Protein AF-A0A6B0WL12-F1 (afdb_monomer)

pLDDT: mean 86.77, std 12.42, range [52.09, 96.31]

Foldseek 3Di:
DPPPPPVLVVVQCVQCVVVVVDPVSSVVSQCPDPVNVVVVVVVD

Solvent-accessible surface area (backbone atoms only — not comparable to full-atom values): 2641 Å² total; per-residue (Å²): 130,86,75,71,59,62,70,57,58,54,48,34,55,60,58,13,55,82,55,75,60,35,68,68,48,46,51,48,41,48,63,70,29,65,73,47,47,54,49,57,63,73,76,106

Sequence (44 aa):
VEYYDLPWIRRIVRQAEADDYRWSSLILGIVESTPFQMRKAREQ

Mean predicted aligned error: 4.95 Å

Secondary structure (DSSP, 8-state):
-----HHHHHHHHHHHGGGTT-HHHHHHHHHHSHHHHHHHHH--

Radius of gyration: 11.21 Å; Cα contacts (8 Å, |Δi|>4): 20; chains: 1; bounding box: 24×16×27 Å

Structure (mmCIF, N/CA/C/O backbone):
data_AF-A0A6B0WL12-F1
#
_entry.id   AF-A0A6B0WL12-F1
#
loop_
_atom_site.group_PDB
_atom_site.id
_atom_site.type_symbol
_atom_site.label_atom_id
_atom_site.label_alt_id
_atom_site.label_comp_id
_atom_site.label_asym_id
_atom_site.label_entity_id
_atom_site.label_seq_id
_atom_site.pdbx_P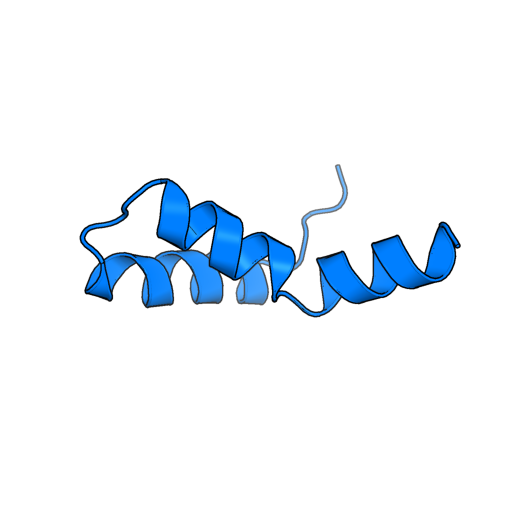DB_ins_code
_atom_site.Cartn_x
_atom_site.Cartn_y
_atom_site.Cartn_z
_atom_site.occupancy
_atom_site.B_iso_or_equiv
_atom_site.auth_seq_id
_atom_site.auth_comp_id
_atom_site.auth_asym_id
_atom_site.auth_atom_id
_atom_site.pdbx_PDB_model_num
ATOM 1 N N . VAL A 1 1 ? 4.655 8.908 14.700 1.00 52.09 1 VAL A N 1
ATOM 2 C CA . VAL A 1 1 ? 4.380 8.218 13.422 1.00 52.09 1 VAL A CA 1
ATOM 3 C C . VAL A 1 1 ? 4.174 6.762 13.763 1.00 52.09 1 VAL A C 1
ATOM 5 O O . VAL A 1 1 ? 5.146 6.092 14.087 1.00 52.09 1 VAL A O 1
ATOM 8 N N . GLU A 1 2 ? 2.920 6.317 13.832 1.00 60.41 2 GLU A N 1
ATOM 9 C CA . GLU A 1 2 ? 2.617 4.884 13.881 1.00 60.41 2 GLU A CA 1
ATOM 10 C C . GLU A 1 2 ? 3.287 4.248 12.663 1.00 60.41 2 GLU A C 1
ATOM 12 O O . GLU A 1 2 ? 2.927 4.537 11.521 1.00 60.41 2 GLU A O 1
ATOM 17 N N . TYR A 1 3 ? 4.329 3.452 12.899 1.00 53.97 3 TYR A N 1
ATOM 18 C CA . TYR A 1 3 ? 4.865 2.561 11.885 1.00 53.97 3 TYR A CA 1
ATOM 19 C C . TYR A 1 3 ? 3.766 1.537 11.626 1.00 53.97 3 TYR A C 1
ATOM 21 O O . TYR A 1 3 ? 3.670 0.548 12.346 1.00 53.97 3 TYR A O 1
ATOM 29 N N . TYR A 1 4 ? 2.896 1.807 10.649 1.00 58.78 4 TYR A N 1
ATOM 30 C CA . TYR A 1 4 ? 1.995 0.792 10.120 1.00 58.78 4 TYR A CA 1
ATOM 31 C C . TYR A 1 4 ? 2.836 -0.446 9.855 1.00 58.78 4 TYR A C 1
ATOM 33 O O . TYR A 1 4 ? 3.842 -0.351 9.147 1.00 58.78 4 TYR A O 1
ATOM 41 N N . ASP A 1 5 ? 2.469 -1.554 10.495 1.00 61.72 5 ASP A N 1
ATOM 42 C CA . ASP A 1 5 ? 3.279 -2.760 10.541 1.00 61.72 5 ASP A CA 1
ATOM 43 C C . ASP A 1 5 ? 3.879 -3.041 9.158 1.00 61.72 5 ASP A C 1
ATOM 45 O O . ASP A 1 5 ? 3.162 -3.255 8.174 1.00 61.72 5 ASP A O 1
ATOM 49 N N . LEU A 1 6 ? 5.216 -3.039 9.091 1.00 67.44 6 LEU A N 1
ATOM 50 C CA . LEU A 1 6 ? 5.996 -3.365 7.894 1.00 67.44 6 LEU A CA 1
ATOM 51 C C . LEU A 1 6 ? 5.428 -4.559 7.093 1.00 67.44 6 LEU A C 1
ATOM 53 O O . LEU A 1 6 ? 5.502 -4.500 5.864 1.00 67.44 6 LEU A O 1
ATOM 57 N N . PRO A 1 7 ? 4.849 -5.617 7.710 1.00 84.56 7 PRO A N 1
ATOM 58 C CA . PRO A 1 7 ? 4.132 -6.675 7.000 1.00 84.56 7 PRO A CA 1
ATOM 59 C C . PRO A 1 7 ? 3.143 -6.214 5.921 1.00 84.56 7 PRO A C 1
ATOM 61 O O . PRO A 1 7 ? 3.164 -6.767 4.821 1.00 84.56 7 PRO A O 1
ATOM 64 N N . TRP A 1 8 ? 2.308 -5.206 6.187 1.00 85.44 8 TRP A N 1
ATOM 65 C CA . TRP A 1 8 ? 1.277 -4.770 5.235 1.00 85.44 8 TRP A CA 1
ATOM 66 C C . TRP A 1 8 ? 1.868 -3.981 4.076 1.00 85.44 8 TRP A C 1
ATOM 68 O O . TRP A 1 8 ? 1.524 -4.239 2.926 1.00 85.44 8 TRP A O 1
ATOM 78 N N . ILE A 1 9 ? 2.820 -3.090 4.363 1.00 87.31 9 ILE A N 1
ATOM 79 C CA . ILE A 1 9 ? 3.546 -2.345 3.327 1.00 87.31 9 ILE A CA 1
ATOM 80 C C . ILE A 1 9 ? 4.281 -3.327 2.410 1.00 87.31 9 ILE A C 1
ATOM 82 O O . ILE A 1 9 ? 4.150 -3.256 1.191 1.00 87.31 9 ILE A O 1
ATOM 86 N N . ARG A 1 10 ? 4.989 -4.307 2.987 1.00 90.06 10 ARG A N 1
ATOM 87 C CA . ARG A 1 10 ? 5.690 -5.353 2.223 1.00 90.06 10 ARG A CA 1
ATOM 88 C C . ARG A 1 10 ? 4.731 -6.167 1.366 1.00 90.06 10 ARG A C 1
ATOM 90 O O . ARG A 1 10 ? 5.066 -6.484 0.230 1.00 90.06 10 ARG A O 1
ATOM 97 N N . ARG A 1 11 ? 3.551 -6.501 1.892 1.00 91.56 11 ARG A N 1
ATOM 98 C CA . ARG A 1 11 ? 2.526 -7.225 1.138 1.00 91.56 11 ARG A CA 1
ATOM 99 C C . ARG A 1 11 ? 2.027 -6.408 -0.054 1.00 91.56 11 ARG A C 1
ATOM 101 O O . ARG A 1 11 ? 2.018 -6.942 -1.156 1.00 91.56 11 ARG A O 1
ATOM 108 N N . ILE A 1 12 ? 1.677 -5.137 0.151 1.00 92.81 12 ILE A N 1
ATOM 109 C CA . ILE A 1 12 ? 1.182 -4.248 -0.913 1.00 92.81 12 ILE A CA 1
ATOM 110 C C . ILE A 1 12 ? 2.241 -4.078 -2.005 1.00 92.81 12 ILE A C 1
ATOM 112 O O . ILE A 1 12 ? 1.938 -4.259 -3.179 1.00 92.81 12 ILE A O 1
ATOM 116 N N . VAL A 1 13 ? 3.492 -3.807 -1.623 1.00 92.81 13 VAL A N 1
ATOM 117 C CA . VAL A 1 13 ? 4.606 -3.653 -2.573 1.00 92.81 13 VAL A CA 1
ATOM 118 C C . VAL A 1 13 ? 4.840 -4.946 -3.361 1.00 92.81 13 VAL A C 1
ATOM 120 O O . VAL A 1 13 ? 4.975 -4.898 -4.577 1.00 92.81 13 VAL A O 1
ATOM 123 N N . ARG A 1 14 ? 4.807 -6.108 -2.695 1.00 93.31 14 ARG A N 1
ATOM 124 C CA . ARG A 1 14 ? 4.964 -7.416 -3.352 1.00 93.31 14 ARG A CA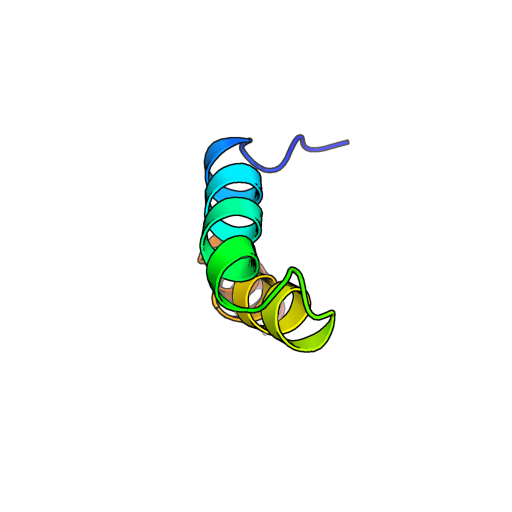 1
ATOM 125 C C . ARG A 1 14 ? 3.813 -7.754 -4.299 1.00 93.31 14 ARG A C 1
ATOM 127 O O . ARG A 1 14 ? 4.034 -8.395 -5.313 1.00 93.31 14 ARG A O 1
ATOM 134 N N . GLN A 1 15 ? 2.584 -7.365 -3.967 1.00 92.00 15 GLN A N 1
ATOM 135 C CA . GLN A 1 15 ? 1.442 -7.553 -4.865 1.00 92.00 1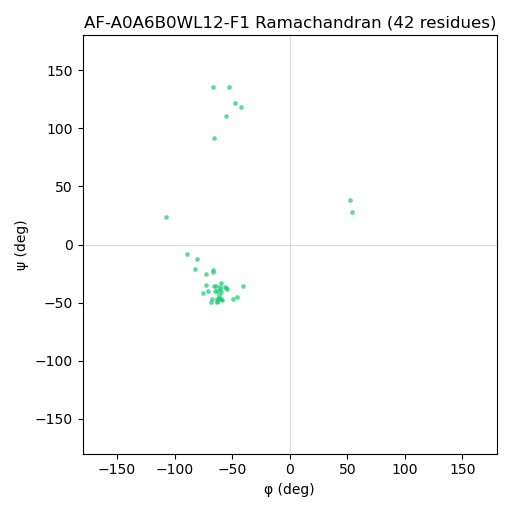5 GLN A CA 1
ATOM 136 C C . GLN A 1 15 ? 1.526 -6.614 -6.072 1.00 92.00 15 GLN A C 1
ATOM 138 O O . GLN A 1 15 ? 1.254 -7.040 -7.187 1.00 92.00 15 GLN A O 1
ATOM 143 N N . ALA A 1 16 ? 1.953 -5.367 -5.860 1.00 94.38 16 ALA A N 1
ATOM 144 C CA . ALA A 1 16 ? 2.088 -4.380 -6.924 1.00 94.38 16 ALA A CA 1
ATOM 145 C C . ALA A 1 16 ? 3.194 -4.727 -7.934 1.00 94.38 16 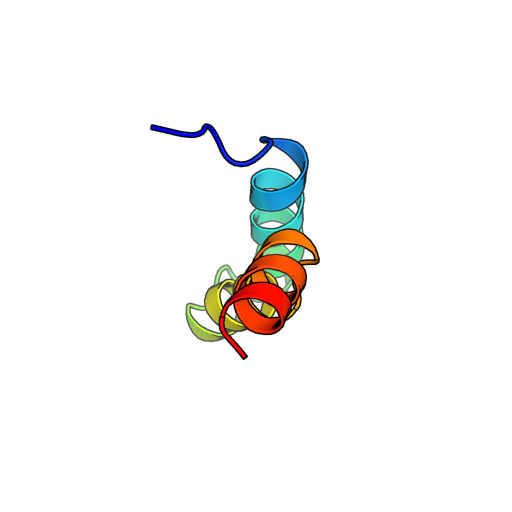ALA A C 1
ATOM 147 O O . ALA A 1 16 ? 3.109 -4.293 -9.076 1.00 94.38 16 ALA A O 1
ATOM 148 N N . GLU A 1 17 ? 4.188 -5.535 -7.553 1.00 94.62 17 GLU A N 1
ATOM 149 C CA . GLU A 1 17 ? 5.223 -6.046 -8.464 1.00 94.62 17 GLU A CA 1
ATOM 150 C C . GLU A 1 17 ? 4.626 -6.787 -9.674 1.00 94.62 17 GLU A C 1
ATOM 152 O O . GLU A 1 17 ? 5.105 -6.616 -10.792 1.00 94.62 17 GLU A O 1
ATOM 157 N N . ALA A 1 18 ? 3.539 -7.546 -9.482 1.00 93.88 18 ALA A N 1
ATOM 158 C CA . ALA A 1 18 ? 2.850 -8.244 -10.573 1.00 93.88 18 ALA A CA 1
ATOM 159 C C . ALA A 1 18 ? 2.185 -7.287 -11.581 1.00 93.88 18 ALA A C 1
ATOM 161 O O . ALA A 1 18 ? 1.963 -7.659 -12.731 1.00 93.88 18 ALA A O 1
ATOM 162 N N . ASP A 1 19 ? 1.905 -6.058 -11.150 1.00 95.19 19 ASP A N 1
ATOM 163 C CA . ASP A 1 19 ? 1.275 -5.006 -11.942 1.00 95.19 19 ASP A CA 1
ATOM 164 C C . ASP A 1 19 ? 2.270 -3.897 -12.325 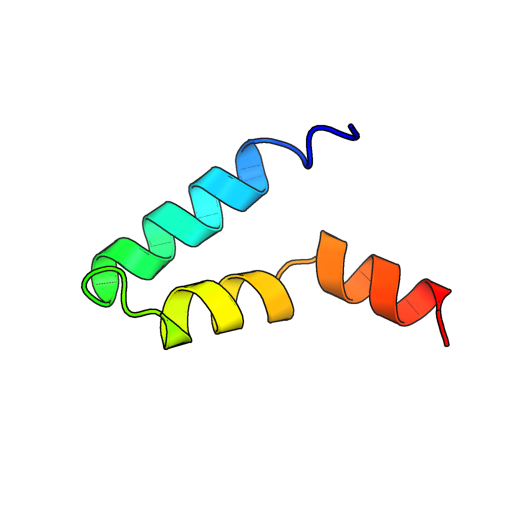1.00 95.19 19 ASP A C 1
ATOM 166 O O . ASP A 1 19 ? 1.857 -2.755 -12.534 1.00 95.19 19 ASP A O 1
ATOM 170 N N . ASP A 1 20 ? 3.575 -4.193 -12.365 1.00 95.69 20 ASP A N 1
ATOM 171 C CA . ASP A 1 20 ? 4.645 -3.228 -12.677 1.00 95.69 20 ASP A CA 1
ATOM 172 C C . ASP A 1 20 ? 4.579 -1.957 -11.808 1.00 95.69 20 ASP A C 1
ATOM 174 O O . ASP A 1 20 ? 4.746 -0.823 -12.260 1.00 95.69 20 ASP A O 1
ATOM 178 N N . TYR A 1 21 ? 4.236 -2.144 -10.531 1.00 94.38 21 TYR A N 1
ATOM 179 C CA . TYR A 1 21 ? 4.080 -1.078 -9.544 1.00 94.38 21 TYR A CA 1
ATOM 180 C C . TYR A 1 21 ? 3.108 0.032 -9.969 1.00 94.38 21 TYR A C 1
ATOM 182 O O . TYR A 1 21 ? 3.228 1.179 -9.523 1.00 94.38 21 TYR A O 1
ATOM 190 N N . ARG A 1 22 ? 2.111 -0.291 -10.806 1.00 96.31 22 ARG A N 1
ATOM 191 C CA . ARG A 1 22 ? 1.097 0.678 -11.233 1.00 96.31 22 ARG A CA 1
ATOM 192 C C . ARG A 1 22 ? 0.450 1.355 -10.034 1.00 96.31 22 ARG A C 1
ATOM 194 O O . ARG A 1 22 ? 0.013 0.718 -9.074 1.00 96.31 22 ARG A O 1
ATOM 201 N N . TRP A 1 23 ? 0.296 2.671 -10.149 1.00 95.12 23 TRP A N 1
ATOM 202 C CA . TRP A 1 23 ? -0.288 3.503 -9.099 1.00 95.12 23 TRP A CA 1
ATOM 203 C C . TRP A 1 23 ? -1.670 3.012 -8.643 1.00 95.12 23 TRP A C 1
ATOM 205 O O . TRP A 1 23 ? -1.970 2.991 -7.451 1.00 95.12 23 TRP A O 1
ATOM 215 N N . SER A 1 24 ? -2.494 2.539 -9.583 1.00 95.56 24 SER A N 1
ATOM 216 C CA . SER A 1 24 ? -3.801 1.947 -9.285 1.00 95.56 24 SER A CA 1
ATOM 217 C C . SER A 1 24 ? -3.710 0.709 -8.391 1.00 95.56 24 SER A C 1
ATOM 219 O O . SER A 1 24 ? -4.547 0.539 -7.510 1.00 95.56 24 SER A O 1
ATOM 221 N N . SER A 1 25 ? -2.696 -0.133 -8.586 1.00 95.12 25 SER A N 1
ATOM 222 C CA . SER A 1 25 ? -2.510 -1.373 -7.827 1.00 95.12 25 SER A CA 1
ATOM 223 C C . SER A 1 25 ? -2.043 -1.099 -6.400 1.00 95.12 25 SER A C 1
ATOM 225 O O . SER A 1 25 ? -2.494 -1.756 -5.463 1.00 95.12 25 SER A O 1
ATOM 227 N N . LEU A 1 26 ? -1.220 -0.063 -6.204 1.00 94.44 26 LEU A N 1
ATOM 228 C CA . LEU A 1 26 ? -0.848 0.411 -4.868 1.00 94.44 26 LEU A CA 1
ATOM 229 C C . LEU A 1 26 ? -2.067 0.931 -4.097 1.00 94.44 26 LEU A C 1
ATOM 231 O O . LEU A 1 26 ? -2.268 0.553 -2.943 1.00 94.44 26 LEU A O 1
ATOM 235 N N . ILE A 1 27 ? -2.905 1.759 -4.734 1.00 94.75 27 ILE A N 1
ATOM 236 C CA . ILE A 1 27 ? -4.140 2.264 -4.116 1.00 94.75 27 ILE A CA 1
ATOM 237 C C . ILE A 1 27 ? -5.079 1.109 -3.766 1.00 94.75 27 ILE A C 1
ATOM 239 O O . ILE A 1 27 ? -5.591 1.069 -2.647 1.00 94.75 27 ILE A O 1
ATOM 243 N N . LEU A 1 28 ? -5.279 0.163 -4.686 1.00 95.25 28 LEU A N 1
ATOM 244 C CA . LEU A 1 28 ? -6.129 -0.999 -4.444 1.00 95.25 28 LEU A CA 1
ATOM 245 C C . LEU A 1 28 ? -5.631 -1.806 -3.238 1.00 95.25 28 LEU A C 1
ATOM 247 O O . LEU A 1 28 ? -6.402 -2.054 -2.314 1.00 95.25 28 LEU A O 1
ATOM 251 N N . GLY A 1 29 ? -4.329 -2.104 -3.177 1.00 94.31 29 GLY A N 1
ATOM 252 C CA . GLY A 1 29 ? -3.730 -2.809 -2.043 1.00 94.31 29 GLY A CA 1
ATOM 253 C C . GLY A 1 29 ? -3.884 -2.072 -0.706 1.00 94.31 29 GLY A C 1
ATOM 254 O O . GLY A 1 29 ? -4.061 -2.710 0.332 1.00 94.31 29 GLY A O 1
ATOM 255 N N . ILE A 1 30 ? -3.871 -0.734 -0.708 1.00 93.62 30 ILE A N 1
ATOM 256 C CA . ILE A 1 30 ? -4.144 0.070 0.494 1.00 93.62 30 ILE A CA 1
ATOM 257 C C . ILE A 1 30 ? -5.614 -0.058 0.903 1.00 93.62 30 ILE A C 1
ATOM 259 O O . ILE A 1 30 ? -5.887 -0.341 2.071 1.00 93.62 30 ILE A O 1
ATOM 263 N N . VAL A 1 31 ? -6.547 0.126 -0.035 1.00 94.62 31 VAL A N 1
ATOM 264 C CA . VAL A 1 31 ? -7.998 0.092 0.228 1.00 94.62 31 VAL A CA 1
ATOM 265 C C . VAL A 1 31 ? -8.460 -1.291 0.701 1.00 94.62 31 VAL A C 1
ATOM 267 O O . VAL A 1 31 ? -9.324 -1.397 1.574 1.00 94.62 31 VAL A O 1
ATOM 270 N N . GLU A 1 32 ? -7.861 -2.353 0.167 1.00 93.25 32 GLU A N 1
ATOM 271 C CA . GLU A 1 32 ? -8.143 -3.739 0.555 1.00 93.25 32 GLU A CA 1
ATOM 272 C C . GLU A 1 32 ? -7.430 -4.171 1.844 1.00 93.25 32 GLU A C 1
ATOM 274 O O . GLU A 1 32 ? -7.759 -5.212 2.415 1.00 93.25 32 GLU A O 1
ATOM 279 N N . SER A 1 33 ? -6.465 -3.391 2.339 1.00 91.38 33 SER A N 1
ATOM 280 C CA . SER A 1 33 ? -5.730 -3.755 3.548 1.00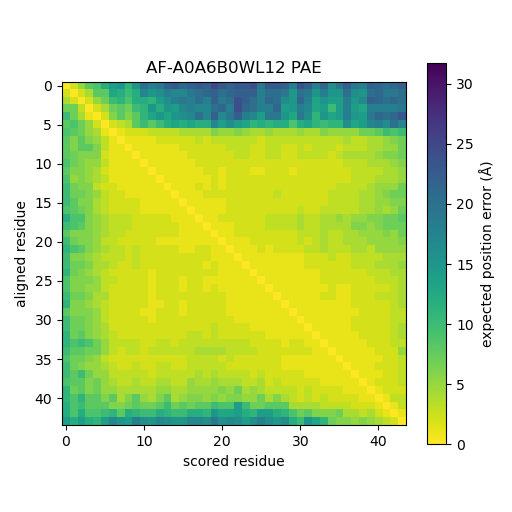 91.38 33 SER A CA 1
ATOM 281 C C . SER A 1 33 ? -6.635 -3.746 4.784 1.00 91.38 33 SER A C 1
ATOM 283 O O . SER A 1 33 ? -7.382 -2.797 5.044 1.00 91.38 33 SER A O 1
ATOM 285 N N . THR A 1 34 ? -6.510 -4.785 5.611 1.00 90.50 34 THR A N 1
ATOM 286 C CA . THR A 1 34 ? -7.190 -4.880 6.908 1.00 90.50 34 THR A CA 1
ATOM 287 C C . THR A 1 34 ? -7.020 -3.624 7.775 1.00 90.50 34 THR A C 1
ATOM 289 O O . THR A 1 34 ? -8.033 -3.121 8.259 1.00 90.50 34 THR A O 1
ATOM 292 N N . PRO A 1 35 ? -5.815 -3.039 7.950 1.00 88.44 35 PRO A N 1
ATOM 293 C CA . PRO A 1 35 ? -5.677 -1.810 8.731 1.00 88.44 35 PRO A CA 1
ATOM 294 C C . PRO A 1 35 ? -6.479 -0.627 8.164 1.00 88.44 35 PRO A C 1
ATOM 296 O O . PRO A 1 35 ? -7.037 0.143 8.946 1.00 88.44 35 PRO A O 1
ATOM 299 N N . PHE A 1 36 ? -6.584 -0.475 6.838 1.00 91.00 36 PHE A N 1
ATOM 300 C CA . PHE A 1 36 ? -7.409 0.578 6.232 1.00 91.00 36 PHE A CA 1
ATOM 301 C C . PHE A 1 36 ? -8.903 0.343 6.482 1.00 91.00 36 PHE A C 1
ATOM 303 O O . PHE A 1 36 ? -9.604 1.250 6.929 1.00 91.00 36 PHE A O 1
ATOM 310 N N . GLN A 1 37 ? -9.379 -0.885 6.271 1.00 92.25 37 GLN A N 1
ATOM 311 C CA . GLN A 1 37 ? -10.781 -1.246 6.500 1.00 92.25 37 GLN A CA 1
ATOM 312 C C . GLN A 1 37 ? -11.187 -1.100 7.972 1.00 92.25 37 GLN A C 1
ATOM 314 O O . GLN A 1 37 ? -12.264 -0.585 8.263 1.00 92.25 37 GLN A O 1
ATOM 319 N N . MET A 1 38 ? -10.312 -1.484 8.908 1.00 90.94 38 MET A N 1
ATOM 320 C CA . MET A 1 38 ? -10.550 -1.317 10.344 1.00 90.94 38 MET A CA 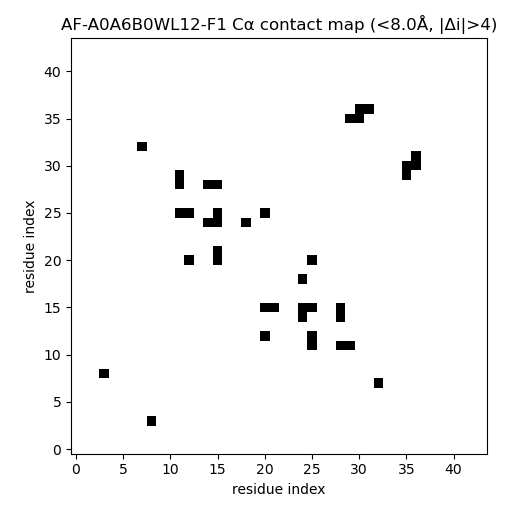1
ATOM 321 C C . MET A 1 38 ? -10.630 0.156 10.753 1.00 90.94 38 MET A C 1
ATOM 323 O O . MET A 1 38 ? -11.483 0.500 11.567 1.00 90.94 38 MET A O 1
ATOM 327 N N . ARG A 1 39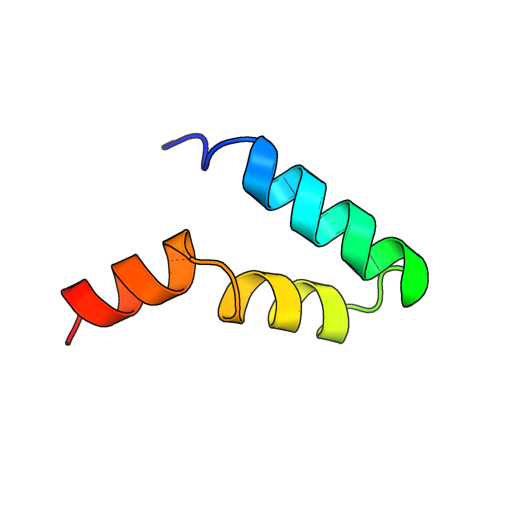 ? -9.775 1.032 10.201 1.00 88.81 39 ARG A N 1
ATOM 328 C CA . ARG A 1 39 ? -9.870 2.485 10.437 1.00 88.81 39 ARG A CA 1
ATOM 329 C C . ARG A 1 39 ? -11.177 3.049 9.889 1.00 88.81 39 ARG A C 1
ATOM 331 O O . ARG A 1 39 ? -11.924 3.658 10.643 1.00 88.81 39 ARG A O 1
ATOM 338 N N . LYS A 1 40 ? -11.517 2.724 8.637 1.00 90.88 40 LYS A N 1
ATOM 339 C CA . LYS A 1 40 ? -12.787 3.123 8.010 1.00 90.88 40 LYS A CA 1
ATOM 340 C C . LYS A 1 40 ? -14.011 2.660 8.813 1.00 90.88 40 LYS A C 1
ATOM 342 O O . LYS A 1 40 ? -15.018 3.353 8.855 1.00 90.88 40 LYS A O 1
ATOM 347 N N . ALA A 1 41 ? -13.960 1.478 9.424 1.00 89.38 41 ALA A N 1
ATOM 348 C CA . ALA A 1 41 ? -15.048 0.971 10.260 1.00 89.38 41 ALA A CA 1
ATOM 349 C C . ALA A 1 41 ? -15.169 1.698 11.611 1.00 89.38 41 ALA A C 1
ATOM 351 O O . ALA A 1 41 ? -16.253 1.713 12.175 1.00 89.38 41 ALA A O 1
ATOM 352 N N . ARG A 1 42 ? -14.080 2.283 12.131 1.00 87.12 42 ARG A N 1
ATOM 353 C CA . ARG A 1 42 ? -14.080 3.098 13.362 1.00 87.12 42 ARG A CA 1
ATOM 354 C C . ARG A 1 42 ? -14.511 4.548 13.130 1.00 87.12 42 ARG A C 1
ATOM 356 O O . ARG A 1 42 ? -14.852 5.231 14.085 1.00 87.12 42 ARG A O 1
ATOM 363 N N . G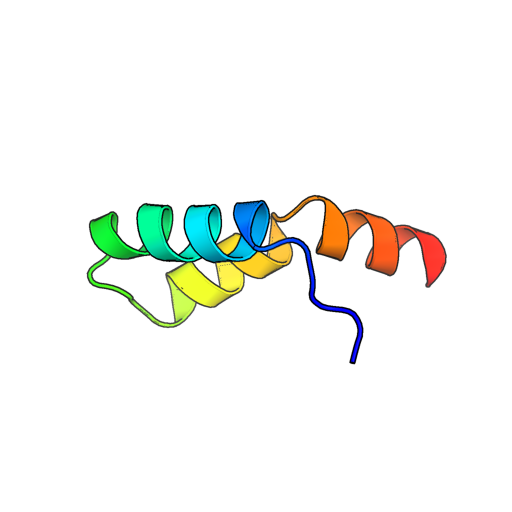LU A 1 43 ? -14.411 5.018 11.892 1.00 79.19 43 GLU A N 1
ATOM 364 C CA . GLU A 1 43 ? -14.797 6.370 11.470 1.00 79.19 43 GLU A CA 1
ATOM 365 C C . GLU A 1 43 ? -16.269 6.465 11.023 1.00 79.19 43 GLU A C 1
ATOM 367 O O . GLU A 1 43 ? -16.753 7.569 10.780 1.00 79.19 43 GLU A O 1
ATOM 372 N N . GLN A 1 44 ? -16.962 5.325 10.902 1.00 63.03 44 GLN A N 1
ATOM 373 C CA . GLN A 1 44 ? -18.409 5.226 10.659 1.00 63.03 44 GLN A CA 1
ATOM 374 C C . GLN A 1 44 ? -19.179 5.191 11.977 1.00 63.03 44 GLN A C 1
ATOM 376 O O . GLN A 1 44 ? -20.285 5.772 12.003 1.00 63.03 44 GLN A O 1
#